Protein AF-A0A1H7A7K2-F1 (afdb_monomer_lite)

Structure (mmCIF, N/CA/C/O backbone):
data_AF-A0A1H7A7K2-F1
#
_entry.id   AF-A0A1H7A7K2-F1
#
loop_
_atom_site.group_PDB
_atom_site.id
_atom_site.type_symbol
_atom_site.label_atom_id
_atom_site.label_alt_id
_atom_site.label_comp_id
_atom_site.label_asym_id
_atom_site.label_entity_id
_atom_site.label_seq_id
_atom_site.pdbx_PDB_ins_code
_atom_site.Cartn_x
_atom_site.Cartn_y
_atom_site.Cartn_z
_atom_site.occupancy
_atom_site.B_iso_or_equiv
_atom_site.auth_seq_id
_atom_site.auth_comp_id
_atom_site.auth_asym_id
_atom_site.auth_atom_id
_atom_site.pdbx_PDB_model_num
ATOM 1 N N . MET A 1 1 ? -21.172 15.816 18.124 1.00 53.09 1 MET A N 1
ATOM 2 C CA . MET A 1 1 ? -19.773 15.431 18.446 1.00 53.09 1 MET A CA 1
ATOM 3 C C . MET A 1 1 ? -19.497 13.932 18.278 1.00 53.09 1 MET A C 1
ATOM 5 O O . MET A 1 1 ? -18.568 13.586 17.559 1.00 53.09 1 MET A O 1
ATOM 9 N N . GLN A 1 2 ? -20.314 13.024 18.830 1.00 60.66 2 GLN A N 1
ATOM 10 C CA . GLN A 1 2 ? -20.033 11.573 18.776 1.00 60.66 2 GLN A CA 1
ATOM 11 C C . GLN A 1 2 ? -19.926 10.951 17.367 1.00 60.66 2 GLN A C 1
ATOM 13 O O . GLN A 1 2 ? -19.174 10.000 17.160 1.00 60.66 2 GLN A O 1
ATOM 18 N N . ALA A 1 3 ? -20.656 11.476 16.379 1.00 65.62 3 ALA A N 1
ATOM 19 C CA . ALA A 1 3 ? -20.563 10.999 14.996 1.00 65.62 3 ALA A CA 1
ATOM 20 C C . ALA A 1 3 ? -19.229 11.378 14.324 1.00 65.62 3 ALA A C 1
ATOM 22 O O . ALA A 1 3 ? -18.687 10.594 13.547 1.00 65.62 3 ALA A O 1
ATOM 23 N N . VAL A 1 4 ? -18.681 12.551 14.656 1.00 69.38 4 VAL A N 1
ATOM 24 C CA . VAL A 1 4 ? -17.397 13.039 14.130 1.00 69.38 4 VAL A CA 1
ATOM 25 C C . VAL A 1 4 ? -16.246 12.274 14.774 1.00 69.38 4 VAL A C 1
ATOM 27 O O . VAL A 1 4 ? -15.376 11.792 14.059 1.00 69.38 4 VAL A O 1
ATOM 30 N N . ALA A 1 5 ? -16.307 12.040 16.089 1.00 67.69 5 ALA A N 1
ATOM 31 C CA . ALA A 1 5 ? -15.329 11.217 16.803 1.00 67.69 5 ALA A CA 1
ATOM 32 C C . ALA A 1 5 ? -15.258 9.780 16.249 1.00 67.69 5 ALA A C 1
ATOM 34 O O . ALA A 1 5 ? -14.172 9.252 16.025 1.00 67.69 5 ALA A O 1
ATOM 35 N N . ARG A 1 6 ? -16.407 9.164 15.924 1.00 69.00 6 ARG A N 1
ATOM 36 C CA . ARG A 1 6 ? -16.446 7.845 15.262 1.00 69.00 6 ARG A CA 1
ATOM 37 C C . ARG A 1 6 ? -15.837 7.853 13.859 1.00 69.00 6 ARG A C 1
ATOM 39 O O . ARG A 1 6 ? -15.187 6.881 13.480 1.00 69.00 6 ARG A O 1
ATOM 46 N N . LYS A 1 7 ? -16.048 8.921 13.082 1.00 69.56 7 LYS A N 1
ATOM 47 C CA . LYS A 1 7 ? -15.419 9.074 11.760 1.00 69.56 7 LYS A CA 1
ATOM 48 C C . LYS A 1 7 ? -13.906 9.269 11.890 1.00 69.56 7 LYS A C 1
ATOM 50 O O . LYS A 1 7 ? -13.166 8.563 11.218 1.00 69.56 7 LYS A O 1
ATOM 55 N N . ALA A 1 8 ? -13.459 10.137 12.794 1.00 72.50 8 ALA A N 1
ATOM 56 C CA . ALA A 1 8 ? -12.043 10.393 13.051 1.00 72.50 8 ALA A CA 1
ATOM 57 C C . ALA A 1 8 ? -11.307 9.135 13.534 1.00 72.50 8 ALA A C 1
ATOM 59 O O . ALA A 1 8 ? -10.241 8.819 13.022 1.00 72.50 8 ALA A O 1
ATOM 60 N N . CYS A 1 9 ? -11.911 8.356 14.436 1.00 73.06 9 CYS A N 1
ATOM 61 C CA . CYS A 1 9 ? -11.344 7.090 14.904 1.00 73.06 9 CYS A CA 1
ATOM 62 C C . CYS A 1 9 ? -11.215 6.054 13.772 1.00 73.06 9 CYS A C 1
ATOM 64 O O . CYS A 1 9 ? -10.199 5.374 13.674 1.00 73.06 9 CYS A O 1
ATOM 66 N N . ARG A 1 10 ? -12.194 5.973 12.857 1.00 68.81 10 ARG A N 1
ATOM 67 C CA . ARG A 1 10 ? -12.089 5.122 11.656 1.00 68.81 10 ARG A CA 1
ATOM 68 C C . ARG A 1 10 ? -10.966 5.552 10.721 1.00 68.81 10 ARG A C 1
ATOM 70 O O . ARG A 1 10 ? -10.281 4.687 10.190 1.00 68.81 10 ARG A O 1
ATOM 77 N N . VAL A 1 11 ? -10.803 6.857 10.513 1.00 72.94 11 VAL A N 1
ATOM 78 C CA . VAL A 1 11 ? -9.731 7.402 9.670 1.00 72.94 11 VAL A CA 1
ATOM 79 C C . VAL A 1 11 ? -8.372 7.142 10.312 1.00 72.94 11 VAL A C 1
ATOM 81 O O . VAL A 1 11 ? -7.487 6.639 9.638 1.00 72.94 11 VAL A O 1
ATOM 84 N N . LEU A 1 12 ? -8.225 7.383 11.617 1.00 74.75 12 LEU A N 1
ATOM 85 C CA . LEU A 1 12 ? -7.001 7.079 12.361 1.00 74.75 12 LEU A CA 1
ATOM 86 C C . LEU A 1 12 ? -6.657 5.589 12.317 1.00 74.75 12 LEU A C 1
ATOM 88 O O . LEU A 1 12 ? -5.513 5.261 12.052 1.00 7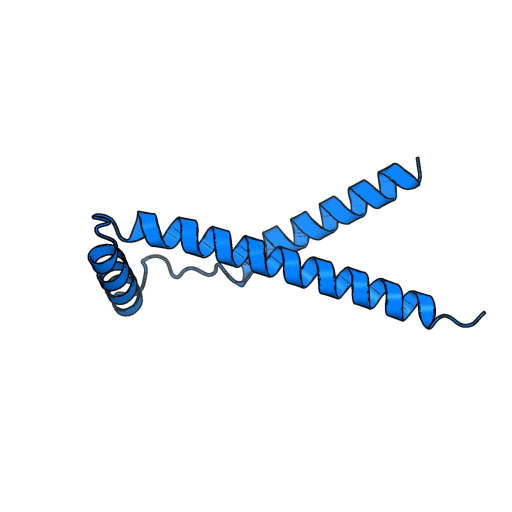4.75 12 LEU A O 1
ATOM 92 N N . LEU A 1 13 ? -7.631 4.692 12.499 1.00 74.69 13 LEU A N 1
ATOM 93 C CA . LEU A 1 13 ? -7.408 3.248 12.367 1.00 74.69 13 LEU A CA 1
ATOM 94 C C . LEU A 1 13 ? -6.991 2.850 10.949 1.00 74.69 13 LEU A C 1
ATOM 96 O O . LEU A 1 13 ? -6.124 2.002 10.776 1.00 74.69 13 LEU A O 1
ATOM 100 N N . PHE A 1 14 ? -7.602 3.450 9.926 1.00 73.06 14 PHE A N 1
ATOM 101 C CA . PHE A 1 14 ? -7.191 3.217 8.545 1.00 73.06 14 PHE A CA 1
ATOM 102 C C . PHE A 1 14 ? -5.756 3.700 8.307 1.00 73.06 14 PHE A C 1
ATOM 104 O O . PHE A 1 14 ? -4.962 2.971 7.723 1.00 73.06 14 PHE A O 1
ATOM 111 N N . LEU A 1 15 ? -5.411 4.886 8.813 1.00 71.75 15 LEU A N 1
ATOM 112 C CA . LEU A 1 15 ? -4.070 5.450 8.713 1.00 71.75 15 LEU A CA 1
ATOM 113 C C . LEU A 1 15 ? -3.041 4.603 9.464 1.00 71.75 15 LEU A C 1
ATOM 115 O O . LEU A 1 15 ? -2.010 4.299 8.891 1.00 71.75 15 LEU A O 1
ATOM 119 N N . THR A 1 16 ? -3.309 4.152 10.691 1.00 71.31 16 THR A N 1
ATOM 120 C CA . THR A 1 16 ? -2.353 3.321 11.443 1.00 71.31 16 THR A CA 1
ATOM 121 C C . THR A 1 16 ? -2.129 1.959 10.796 1.00 71.31 16 THR A C 1
ATOM 123 O O . THR A 1 16 ? -1.008 1.452 10.822 1.00 71.31 16 THR A O 1
ATOM 126 N N . LEU A 1 17 ? -3.162 1.371 10.185 1.00 67.56 17 LEU A N 1
ATOM 127 C CA . LEU A 1 17 ? -3.042 0.131 9.415 1.00 67.56 17 LEU A CA 1
ATOM 128 C C . LEU A 1 17 ? -2.278 0.338 8.112 1.00 67.56 17 LEU A C 1
ATOM 130 O O . LEU A 1 17 ? -1.426 -0.481 7.790 1.00 67.56 17 LEU A O 1
ATOM 134 N N . LEU A 1 18 ? -2.558 1.424 7.390 1.00 66.38 18 LEU A N 1
ATOM 135 C CA . LEU A 1 18 ? -1.827 1.798 6.183 1.00 66.38 18 LEU A CA 1
ATOM 136 C C . LEU A 1 18 ? -0.348 2.032 6.511 1.00 66.38 18 LEU A C 1
ATOM 138 O O . LEU A 1 18 ? 0.522 1.457 5.870 1.00 66.38 18 LEU A O 1
ATOM 142 N N . THR A 1 19 ? -0.060 2.790 7.570 1.00 64.88 19 THR A N 1
ATOM 143 C CA . THR A 1 19 ? 1.302 3.013 8.059 1.00 64.88 19 THR A CA 1
ATOM 144 C C . THR A 1 19 ? 1.948 1.709 8.522 1.00 64.88 19 THR A C 1
ATOM 146 O O . THR A 1 19 ? 3.114 1.492 8.234 1.00 64.88 19 THR A O 1
ATOM 149 N N . SER A 1 20 ? 1.222 0.800 9.183 1.00 66.06 20 SER A N 1
ATOM 150 C CA . SER A 1 20 ? 1.776 -0.509 9.565 1.00 66.06 20 SER A CA 1
ATOM 151 C C . SER A 1 20 ? 2.051 -1.399 8.356 1.00 66.06 20 SER A C 1
ATOM 153 O O . SER A 1 20 ? 3.055 -2.094 8.359 1.00 66.06 20 SER A O 1
ATOM 155 N N . ALA A 1 21 ? 1.216 -1.374 7.314 1.00 63.91 21 ALA A N 1
ATOM 156 C CA . ALA A 1 21 ? 1.490 -2.081 6.063 1.00 63.91 21 ALA A CA 1
ATOM 157 C C . ALA A 1 21 ? 2.773 -1.540 5.419 1.00 63.91 21 ALA A C 1
ATOM 159 O O . ALA A 1 21 ? 3.702 -2.301 5.164 1.00 63.91 21 ALA A O 1
ATOM 160 N N . VAL A 1 22 ? 2.884 -0.217 5.306 1.00 64.06 22 VAL A N 1
ATOM 161 C CA . VAL A 1 22 ? 4.091 0.444 4.797 1.00 64.06 22 VAL A CA 1
ATOM 162 C C . VAL A 1 22 ? 5.310 0.222 5.707 1.00 64.06 22 VAL A C 1
ATOM 164 O O . VAL A 1 22 ? 6.431 0.224 5.235 1.00 64.06 22 VAL A O 1
ATOM 167 N N . LEU A 1 23 ? 5.163 0.008 7.012 1.00 62.75 23 LEU A N 1
ATOM 168 C CA . LEU A 1 23 ? 6.323 -0.219 7.888 1.00 62.75 23 LEU A CA 1
ATOM 169 C C . LEU A 1 23 ? 6.729 -1.694 7.986 1.00 62.75 23 LEU A C 1
ATOM 171 O O . LEU A 1 23 ? 7.914 -1.987 8.111 1.00 62.75 23 LEU A O 1
ATOM 175 N N . PHE A 1 24 ? 5.769 -2.621 7.943 1.00 59.44 24 PHE A N 1
ATOM 176 C CA . PHE A 1 24 ? 6.018 -4.047 8.175 1.00 59.44 24 PHE A CA 1
ATOM 177 C C . PHE A 1 24 ? 6.067 -4.882 6.891 1.00 59.44 24 PHE A C 1
ATOM 179 O O . PHE A 1 24 ? 6.882 -5.797 6.821 1.00 59.44 24 PHE A O 1
ATOM 186 N N . LEU A 1 25 ? 5.250 -4.585 5.871 1.00 60.72 25 LEU A N 1
ATOM 187 C CA . LEU A 1 25 ? 5.342 -5.253 4.559 1.00 60.72 25 LEU A CA 1
ATOM 188 C C . LEU A 1 25 ? 6.417 -4.609 3.681 1.00 60.72 25 LEU A C 1
ATOM 190 O O . LEU A 1 25 ? 7.085 -5.300 2.919 1.00 60.72 25 LEU A O 1
ATOM 194 N N . HI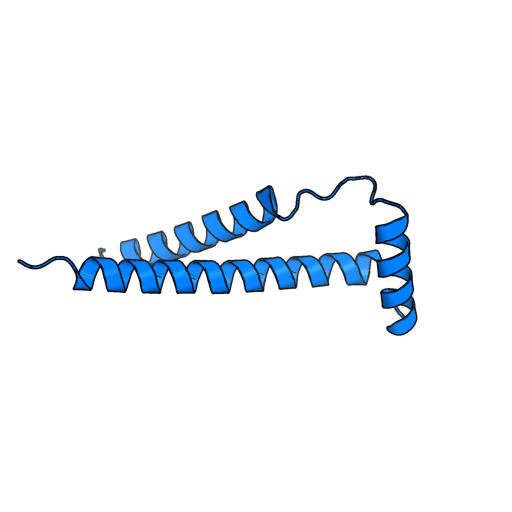S A 1 26 ? 6.629 -3.303 3.831 1.00 59.06 26 HIS A N 1
ATOM 195 C CA . HIS A 1 26 ? 7.629 -2.533 3.090 1.00 59.06 26 HIS A CA 1
ATOM 196 C C . HIS A 1 26 ? 9.009 -2.576 3.772 1.00 59.06 26 HIS A C 1
ATOM 198 O O . HIS A 1 26 ? 9.736 -1.585 3.831 1.00 59.06 26 HIS A O 1
ATOM 204 N N . THR A 1 27 ? 9.422 -3.741 4.276 1.00 57.69 27 THR A N 1
ATOM 205 C CA . THR A 1 27 ? 10.844 -3.981 4.557 1.00 57.69 27 THR A CA 1
ATOM 206 C C . THR A 1 27 ? 11.536 -4.253 3.231 1.00 57.69 27 THR A C 1
ATOM 208 O O . THR A 1 27 ? 11.849 -5.385 2.880 1.00 57.69 27 THR A O 1
ATOM 211 N N . TYR A 1 28 ? 11.710 -3.193 2.443 1.00 61.75 28 TYR A N 1
ATOM 212 C CA . TYR A 1 28 ? 12.461 -3.270 1.208 1.00 61.75 28 TYR A CA 1
ATOM 213 C C . TYR A 1 28 ? 13.943 -3.409 1.553 1.00 61.75 28 TYR A C 1
ATOM 215 O O . TYR A 1 28 ? 14.509 -2.469 2.122 1.00 61.75 28 TYR A O 1
ATOM 223 N N . PRO A 1 29 ? 14.596 -4.544 1.253 1.00 66.75 29 PRO A N 1
ATOM 224 C CA . PRO A 1 29 ? 16.043 -4.589 1.330 1.00 66.75 29 PRO A CA 1
ATOM 225 C C . PRO A 1 29 ? 16.577 -3.562 0.331 1.00 66.75 29 PRO A C 1
ATOM 227 O O . PRO A 1 29 ? 16.385 -3.704 -0.875 1.00 66.75 29 PRO A O 1
ATOM 230 N N . TYR A 1 30 ? 17.179 -2.490 0.847 1.00 64.12 30 TYR A N 1
ATOM 231 C CA . TYR A 1 30 ? 17.903 -1.519 0.043 1.00 64.12 30 TYR A CA 1
ATOM 232 C C . TYR A 1 30 ? 19.405 -1.710 0.286 1.00 64.12 30 TYR A C 1
ATOM 234 O O . TYR A 1 30 ? 19.843 -1.599 1.435 1.00 64.12 30 TYR A O 1
ATOM 242 N N . PRO A 1 31 ? 20.202 -1.989 -0.759 1.00 70.56 31 PRO A N 1
ATOM 243 C CA . PRO A 1 31 ? 19.823 -2.049 -2.177 1.00 70.56 31 PRO A CA 1
ATOM 244 C C . PRO A 1 31 ? 18.971 -3.282 -2.541 1.00 70.56 31 PRO A C 1
ATOM 246 O O . PRO A 1 31 ? 19.113 -4.339 -1.924 1.00 70.56 31 PRO A O 1
ATOM 249 N N . MET A 1 32 ? 18.105 -3.135 -3.558 1.00 80.62 32 MET A N 1
ATOM 250 C CA . MET A 1 32 ? 17.236 -4.218 -4.045 1.00 80.62 32 MET A CA 1
ATOM 251 C C . MET A 1 32 ? 18.090 -5.441 -4.438 1.00 80.62 32 MET A C 1
ATOM 253 O O . MET A 1 32 ? 19.052 -5.282 -5.194 1.00 80.62 32 MET A O 1
ATOM 257 N N . PRO A 1 33 ? 17.756 -6.662 -3.982 1.00 85.88 33 PRO A N 1
ATOM 258 C CA . PRO A 1 33 ? 18.442 -7.877 -4.395 1.00 85.88 33 PRO A CA 1
ATOM 259 C C . PRO A 1 33 ? 18.398 -8.060 -5.915 1.00 85.88 33 PRO A C 1
ATOM 261 O O . PRO A 1 33 ? 17.349 -7.883 -6.535 1.00 85.88 33 PRO A O 1
ATOM 264 N N . PHE A 1 34 ? 19.513 -8.493 -6.510 1.00 84.50 34 PHE A N 1
ATOM 265 C CA . PHE A 1 34 ? 19.646 -8.649 -7.966 1.00 84.50 34 PHE A CA 1
ATOM 266 C C . PHE A 1 34 ? 18.549 -9.513 -8.600 1.00 84.50 34 PHE A C 1
ATOM 268 O O . PHE A 1 34 ? 18.001 -9.131 -9.627 1.00 84.50 34 PHE A O 1
ATOM 275 N N . AL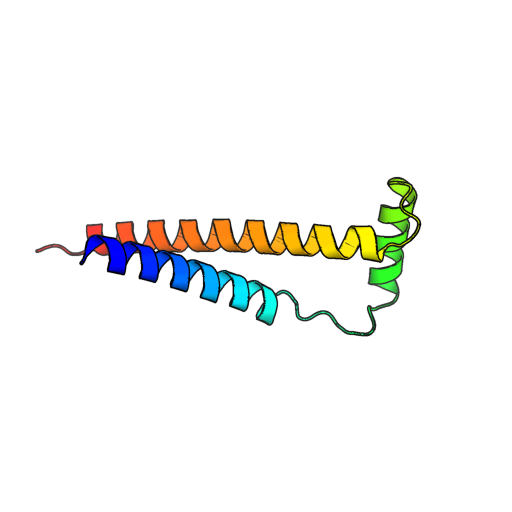A A 1 35 ? 18.168 -10.625 -7.965 1.00 84.56 35 ALA A N 1
ATOM 276 C CA . ALA A 1 35 ? 17.103 -11.496 -8.470 1.00 84.56 35 ALA A CA 1
ATOM 277 C C . ALA A 1 35 ? 15.733 -10.791 -8.526 1.00 84.56 35 ALA A C 1
ATOM 279 O O . ALA A 1 35 ? 14.943 -11.010 -9.442 1.00 84.56 35 ALA A O 1
ATOM 280 N N . GLN A 1 36 ? 15.448 -9.919 -7.553 1.00 82.50 36 GLN A N 1
ATOM 281 C CA . GLN A 1 36 ? 14.220 -9.128 -7.538 1.00 82.50 36 GLN A CA 1
ATOM 282 C C . GLN A 1 36 ? 14.274 -8.034 -8.612 1.00 82.50 36 GLN A C 1
ATOM 284 O O . GLN A 1 36 ? 13.279 -7.802 -9.296 1.00 82.50 36 GLN A O 1
ATOM 289 N N . LEU A 1 37 ? 15.441 -7.416 -8.813 1.00 85.75 37 LEU A N 1
ATOM 290 C CA . LEU A 1 37 ? 15.647 -6.401 -9.846 1.00 85.75 37 LEU A CA 1
ATOM 291 C C . LEU A 1 37 ? 15.456 -6.973 -11.253 1.00 85.75 37 LEU A C 1
ATOM 293 O O . LEU A 1 37 ? 14.776 -6.357 -12.068 1.00 85.75 37 LEU A O 1
ATOM 297 N N . GLU A 1 38 ? 15.989 -8.166 -11.518 1.00 88.94 38 GLU A N 1
ATOM 298 C CA . GLU A 1 38 ? 15.821 -8.869 -12.795 1.00 88.94 38 GLU A CA 1
ATOM 299 C C . GLU A 1 38 ? 14.345 -9.127 -13.112 1.00 88.94 38 GLU A C 1
ATOM 301 O O . GLU A 1 38 ? 13.888 -8.859 -14.223 1.00 88.94 38 GLU A O 1
ATOM 306 N N . TYR A 1 39 ? 13.574 -9.573 -12.116 1.00 88.06 39 TYR A N 1
ATOM 307 C CA . TYR A 1 39 ? 12.138 -9.791 -12.265 1.00 88.06 39 TYR A CA 1
ATOM 308 C C . TYR A 1 39 ? 11.400 -8.504 -12.659 1.00 88.06 39 TYR A C 1
ATOM 310 O O . TYR A 1 39 ? 10.634 -8.491 -13.628 1.00 88.06 39 TYR A O 1
ATOM 318 N N . TRP A 1 40 ? 11.653 -7.400 -11.947 1.00 87.25 40 TRP A N 1
ATOM 319 C CA . TRP A 1 40 ? 11.030 -6.112 -12.262 1.00 87.25 40 TRP A CA 1
ATOM 320 C C . TRP A 1 40 ? 11.496 -5.552 -13.601 1.00 87.25 40 TRP A C 1
ATOM 322 O O . TRP A 1 40 ? 10.700 -4.939 -14.305 1.00 87.25 40 TRP A O 1
ATOM 332 N N . MET A 1 41 ? 12.745 -5.803 -13.989 1.00 88.38 41 MET A N 1
ATOM 333 C CA . MET A 1 41 ? 13.282 -5.400 -15.284 1.00 88.38 41 MET A CA 1
ATOM 334 C C . MET A 1 41 ? 12.641 -6.181 -16.434 1.00 88.38 41 MET A C 1
ATOM 336 O O . MET A 1 41 ? 12.258 -5.581 -17.436 1.00 88.38 41 MET A O 1
ATOM 340 N N . HIS A 1 42 ? 12.424 -7.490 -16.281 1.00 89.38 42 HIS A N 1
ATOM 341 C CA . HIS A 1 42 ? 11.663 -8.284 -17.247 1.00 89.38 42 HIS A CA 1
ATOM 342 C C . HIS A 1 42 ? 10.212 -7.809 -17.374 1.00 89.38 42 HIS A C 1
ATOM 344 O O . HIS A 1 42 ? 9.723 -7.634 -18.491 1.00 89.38 42 HIS A O 1
ATOM 350 N N . ALA A 1 43 ? 9.537 -7.556 -16.251 1.00 87.44 43 ALA A N 1
ATOM 351 C CA . ALA A 1 43 ? 8.168 -7.047 -16.250 1.00 87.44 43 ALA A CA 1
ATOM 352 C C . ALA A 1 43 ? 8.070 -5.648 -16.886 1.00 87.44 43 ALA A C 1
ATOM 354 O O . ALA A 1 43 ? 7.163 -5.386 -17.676 1.00 87.44 43 ALA A O 1
ATOM 355 N N . ALA A 1 44 ? 9.024 -4.763 -16.589 1.00 88.31 44 ALA A N 1
ATOM 356 C CA . ALA A 1 44 ? 9.097 -3.425 -17.164 1.00 88.31 44 ALA A CA 1
ATOM 357 C C . ALA A 1 44 ? 9.362 -3.467 -18.673 1.00 88.31 44 ALA A C 1
ATOM 359 O O . ALA A 1 44 ? 8.657 -2.797 -19.423 1.00 88.31 44 ALA A O 1
ATOM 360 N N . ASN A 1 45 ? 10.280 -4.323 -19.132 1.00 89.31 45 ASN A N 1
ATOM 361 C CA . ASN A 1 45 ? 10.538 -4.531 -20.558 1.00 89.31 45 ASN A CA 1
ATOM 362 C C . ASN A 1 45 ? 9.301 -5.045 -21.303 1.00 89.31 45 ASN A C 1
ATOM 364 O O . ASN A 1 45 ? 9.009 -4.562 -22.395 1.00 89.31 45 ASN A O 1
ATOM 368 N N . LEU A 1 46 ? 8.536 -5.968 -20.707 1.00 90.00 46 LEU A N 1
ATOM 369 C CA . LEU A 1 46 ? 7.279 -6.455 -21.288 1.00 90.00 46 LEU A CA 1
ATOM 370 C C . LEU A 1 46 ? 6.248 -5.325 -21.467 1.00 90.00 46 LEU A C 1
ATOM 372 O O . LEU A 1 46 ? 5.476 -5.325 -22.421 1.00 90.00 46 LEU A O 1
ATOM 376 N N . LEU A 1 47 ? 6.246 -4.358 -20.547 1.00 87.00 47 LEU A N 1
ATOM 377 C CA . LEU A 1 47 ? 5.355 -3.197 -20.551 1.00 87.00 47 LEU A CA 1
ATOM 378 C C . LEU A 1 47 ? 5.927 -1.990 -21.317 1.00 87.00 47 LEU A C 1
ATOM 380 O O . LEU A 1 47 ? 5.270 -0.953 -21.385 1.00 87.00 47 LEU A O 1
ATOM 384 N N . GLY A 1 48 ? 7.132 -2.102 -21.889 1.00 89.19 48 GLY A N 1
ATOM 385 C CA . GLY A 1 48 ? 7.810 -1.008 -22.593 1.00 89.19 48 GLY A CA 1
ATOM 386 C C . GLY A 1 48 ? 8.294 0.129 -21.682 1.00 89.19 48 GLY A C 1
ATOM 387 O O . GLY A 1 48 ? 8.476 1.254 -22.142 1.00 89.19 48 GLY A O 1
ATOM 388 N N . ILE A 1 49 ? 8.483 -0.134 -20.388 1.00 87.50 49 ILE A N 1
ATOM 389 C CA . ILE A 1 49 ? 8.913 0.846 -19.387 1.00 87.50 49 ILE A CA 1
ATOM 390 C C . ILE A 1 49 ? 10.435 0.764 -19.230 1.00 87.50 49 ILE A C 1
ATOM 392 O O . ILE A 1 49 ? 10.967 -0.266 -18.828 1.00 87.50 49 ILE A O 1
ATOM 396 N N . SER A 1 50 ? 11.142 1.865 -19.499 1.00 82.94 50 SER A N 1
ATOM 397 C CA . SER A 1 50 ? 12.614 1.890 -19.477 1.00 82.94 50 SER A CA 1
ATOM 398 C C . SER A 1 50 ? 13.235 1.782 -18.081 1.00 82.94 50 SER A C 1
ATOM 400 O O . SER A 1 50 ? 14.368 1.330 -17.962 1.00 82.94 50 SER A O 1
ATOM 402 N N . ASN A 1 51 ? 12.527 2.213 -17.031 1.00 81.81 51 ASN A N 1
ATOM 403 C CA . ASN A 1 51 ? 13.010 2.130 -15.653 1.00 81.81 51 ASN A CA 1
ATOM 404 C C . ASN A 1 51 ? 12.112 1.180 -14.835 1.00 81.81 51 ASN A C 1
ATOM 406 O O . ASN A 1 51 ? 10.941 1.511 -14.628 1.00 81.81 51 ASN A O 1
ATOM 410 N N . PRO A 1 52 ? 12.626 0.037 -14.338 1.00 82.06 52 PRO A N 1
ATOM 411 C CA . PRO A 1 52 ? 11.842 -0.903 -13.537 1.00 82.06 52 PRO A CA 1
ATOM 412 C C . PRO A 1 52 ? 11.274 -0.287 -12.257 1.00 82.06 52 PRO A C 1
ATOM 414 O O . PRO A 1 52 ? 10.210 -0.704 -11.798 1.00 82.06 52 PRO A O 1
ATOM 417 N N . GLU A 1 53 ? 11.913 0.748 -11.713 1.00 82.19 53 GLU A N 1
ATOM 418 C CA . GLU A 1 53 ? 11.416 1.468 -10.539 1.00 82.19 53 GLU A CA 1
ATOM 419 C C . GLU A 1 53 ? 10.066 2.149 -10.800 1.00 82.19 53 GLU A C 1
ATOM 421 O O . GLU A 1 53 ? 9.194 2.158 -9.929 1.00 82.19 53 GLU A O 1
ATOM 426 N N . ASN A 1 54 ? 9.843 2.630 -12.029 1.00 84.94 54 ASN A N 1
ATOM 427 C CA . ASN A 1 54 ? 8.581 3.256 -12.432 1.00 84.94 54 ASN A CA 1
ATOM 428 C C . ASN A 1 54 ? 7.414 2.260 -12.480 1.00 84.94 54 ASN A C 1
ATOM 430 O O . ASN A 1 54 ? 6.261 2.680 -12.492 1.00 84.94 54 ASN A O 1
ATOM 434 N N . LEU A 1 55 ? 7.695 0.955 -12.510 1.00 85.00 55 LEU A N 1
ATOM 435 C CA . LEU A 1 55 ? 6.692 -0.101 -12.378 1.00 85.00 55 LEU A CA 1
ATOM 436 C C . LEU A 1 55 ? 6.592 -0.595 -10.930 1.00 85.00 55 LEU A C 1
ATOM 438 O O . LEU A 1 55 ? 5.493 -0.814 -10.417 1.00 85.00 55 LEU A O 1
ATOM 442 N N . TYR A 1 56 ? 7.738 -0.741 -10.270 1.00 83.25 56 TYR A N 1
ATOM 443 C CA . TYR A 1 56 ? 7.852 -1.219 -8.899 1.00 83.25 56 TYR A CA 1
ATOM 444 C C . TYR A 1 56 ? 7.090 -0.332 -7.903 1.00 83.25 56 TYR A C 1
ATOM 446 O O . TYR A 1 56 ? 6.211 -0.826 -7.193 1.00 83.25 56 TYR A O 1
ATOM 454 N N . PHE A 1 57 ? 7.382 0.976 -7.868 1.00 82.25 57 PHE A N 1
ATOM 455 C CA . PHE A 1 57 ? 6.806 1.880 -6.865 1.00 82.25 57 PHE A CA 1
ATOM 456 C C . PHE A 1 57 ? 5.272 1.954 -6.942 1.00 82.25 57 PHE A C 1
ATOM 458 O O . PHE A 1 57 ? 4.627 1.741 -5.912 1.00 82.25 57 PHE A O 1
ATOM 465 N N . PRO A 1 58 ? 4.647 2.163 -8.122 1.00 84.88 58 PRO A N 1
ATOM 466 C CA . PRO A 1 58 ? 3.189 2.173 -8.219 1.00 84.88 58 PRO A CA 1
ATOM 467 C C . PRO A 1 58 ? 2.558 0.827 -7.866 1.00 84.88 58 PRO A C 1
ATOM 469 O O . PRO A 1 58 ? 1.494 0.795 -7.248 1.00 84.88 58 PRO A O 1
ATOM 472 N N . THR A 1 59 ? 3.209 -0.285 -8.229 1.00 84.50 59 THR A N 1
ATOM 473 C CA . THR A 1 59 ? 2.708 -1.626 -7.900 1.00 84.50 59 THR A CA 1
ATOM 474 C C . THR A 1 59 ? 2.683 -1.839 -6.392 1.00 84.50 59 THR A C 1
ATOM 476 O O . THR A 1 59 ? 1.674 -2.294 -5.856 1.00 84.50 59 THR A O 1
ATOM 479 N N . MET A 1 60 ? 3.749 -1.453 -5.691 1.00 81.31 60 MET A N 1
ATOM 480 C CA . MET A 1 60 ? 3.791 -1.556 -4.235 1.00 81.31 60 MET A CA 1
ATOM 481 C C . MET A 1 60 ? 2.774 -0.638 -3.558 1.00 81.31 60 MET A C 1
ATOM 483 O O . MET A 1 60 ? 2.051 -1.092 -2.676 1.00 81.31 60 MET A O 1
ATOM 487 N N . TRP A 1 61 ? 2.615 0.603 -4.026 1.00 80.31 61 TRP A N 1
ATOM 488 C CA . TRP A 1 61 ? 1.566 1.495 -3.516 1.00 80.31 61 TRP A CA 1
ATOM 489 C C . TRP A 1 61 ? 0.161 0.917 -3.701 1.00 80.31 61 TRP A C 1
ATOM 491 O O . TRP A 1 61 ? -0.694 1.059 -2.825 1.00 80.31 61 TRP A O 1
ATOM 501 N N . LEU A 1 62 ? -0.086 0.242 -4.826 1.00 82.75 62 LEU A N 1
ATOM 502 C CA . LEU A 1 62 ? -1.359 -0.420 -5.079 1.00 82.75 62 LEU A CA 1
ATOM 503 C C . LEU A 1 62 ? -1.577 -1.603 -4.125 1.00 82.75 62 LEU A C 1
ATOM 505 O O . LEU A 1 62 ? -2.675 -1.753 -3.588 1.00 82.75 62 LEU A O 1
ATOM 509 N N . ILE A 1 63 ? -0.546 -2.418 -3.886 1.00 79.12 63 ILE A N 1
ATOM 510 C CA . ILE A 1 63 ? -0.597 -3.530 -2.927 1.00 79.12 63 ILE A CA 1
ATOM 511 C C . ILE A 1 63 ? -0.890 -3.004 -1.519 1.00 79.12 63 ILE A C 1
ATOM 513 O O . ILE A 1 63 ? -1.802 -3.514 -0.865 1.00 79.12 63 ILE A O 1
ATOM 517 N N . ASP A 1 64 ? -0.192 -1.955 -1.083 1.00 74.25 64 ASP A N 1
ATOM 518 C CA . ASP A 1 64 ? -0.393 -1.332 0.228 1.00 74.25 64 ASP A CA 1
ATOM 519 C C . ASP A 1 64 ? -1.827 -0.804 0.381 1.00 74.25 64 ASP A C 1
ATOM 521 O O . ASP A 1 64 ? -2.483 -1.027 1.405 1.00 74.25 64 ASP A O 1
ATOM 525 N N . LEU A 1 65 ? -2.369 -0.177 -0.668 1.00 76.81 65 LEU A N 1
ATOM 526 C CA . LEU A 1 65 ? -3.753 0.293 -0.693 1.00 76.81 65 LEU A CA 1
ATOM 527 C C . LEU A 1 65 ? -4.752 -0.869 -0.568 1.00 76.81 65 LEU A C 1
ATOM 529 O O . LEU A 1 65 ? -5.694 -0.799 0.229 1.00 76.81 65 LEU A O 1
ATOM 533 N N . VAL A 1 66 ? -4.558 -1.949 -1.329 1.00 77.50 66 VAL A N 1
ATOM 534 C CA . VAL A 1 66 ? -5.422 -3.140 -1.279 1.00 77.50 66 VAL A CA 1
ATOM 535 C C . VAL A 1 66 ? -5.355 -3.799 0.101 1.00 77.50 66 VAL A C 1
ATOM 537 O O . VAL A 1 66 ? -6.400 -4.115 0.682 1.00 77.50 66 VAL A O 1
ATOM 540 N N . ALA A 1 67 ? -4.153 -3.954 0.659 1.00 73.12 67 ALA A N 1
ATOM 541 C CA . ALA A 1 67 ? 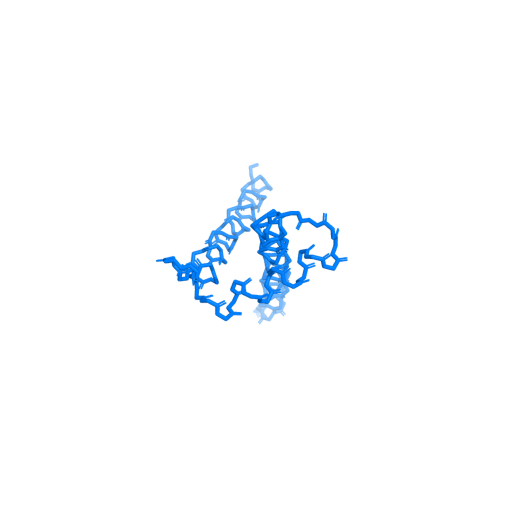-3.937 -4.508 1.989 1.00 73.12 67 ALA A CA 1
ATOM 542 C C . ALA A 1 67 ? -4.662 -3.680 3.063 1.00 73.12 67 ALA A C 1
ATOM 544 O O . ALA A 1 67 ? -5.407 -4.237 3.877 1.00 73.12 67 ALA A O 1
ATOM 545 N N . ALA A 1 68 ? -4.542 -2.349 3.012 1.00 73.12 68 ALA A N 1
ATOM 546 C CA . ALA A 1 68 ? -5.232 -1.443 3.928 1.00 73.12 68 ALA A CA 1
ATOM 547 C C . ALA A 1 68 ? -6.764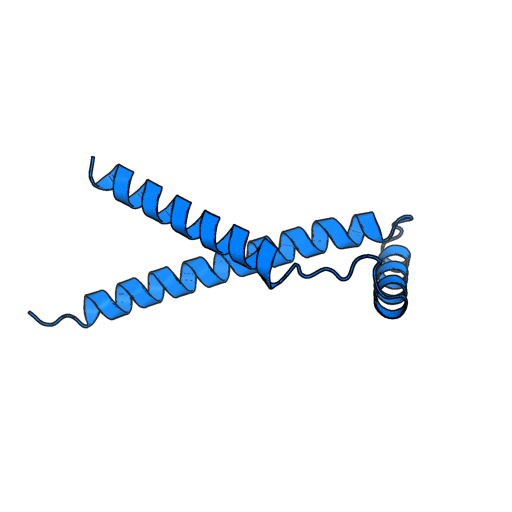 -1.572 3.837 1.00 73.12 68 ALA A C 1
ATOM 549 O O . ALA A 1 68 ? -7.453 -1.633 4.862 1.00 73.12 68 ALA A O 1
ATOM 550 N N . VAL A 1 69 ? -7.322 -1.681 2.624 1.00 74.81 69 VAL A N 1
ATOM 551 C CA . VAL A 1 69 ? -8.769 -1.877 2.416 1.00 74.81 69 VAL A CA 1
ATOM 552 C C . VAL A 1 69 ? -9.252 -3.203 3.013 1.00 74.81 69 VAL A C 1
ATOM 554 O O . VAL A 1 69 ? -10.304 -3.239 3.666 1.00 74.81 69 VAL A O 1
ATOM 557 N N . ILE A 1 70 ? -8.508 -4.295 2.812 1.00 73.38 70 ILE A N 1
ATOM 558 C CA . ILE A 1 70 ? -8.853 -5.614 3.360 1.00 73.38 70 ILE A CA 1
ATOM 559 C C . ILE A 1 70 ? -8.803 -5.580 4.889 1.00 73.38 70 ILE A C 1
ATOM 561 O O . ILE A 1 70 ? -9.790 -5.952 5.533 1.00 73.38 70 ILE A O 1
ATOM 565 N N . ALA A 1 71 ? -7.712 -5.077 5.470 1.00 70.06 71 ALA A N 1
ATOM 566 C CA . ALA A 1 71 ? -7.542 -4.978 6.917 1.00 70.06 71 ALA A CA 1
ATOM 567 C C . ALA A 1 71 ? -8.677 -4.169 7.565 1.00 70.06 71 ALA A C 1
ATOM 569 O O . ALA A 1 71 ? -9.321 -4.627 8.514 1.00 70.06 71 ALA A O 1
ATOM 570 N N . TYR A 1 72 ? -9.018 -3.015 6.984 1.00 71.81 72 TYR A N 1
ATOM 571 C CA . TYR A 1 72 ? -10.137 -2.189 7.434 1.00 71.81 72 TYR A CA 1
ATOM 572 C C . TYR A 1 72 ? -11.476 -2.942 7.412 1.00 71.81 72 TYR A C 1
ATOM 574 O O . TYR A 1 72 ? -12.250 -2.898 8.377 1.00 71.81 72 TYR A O 1
ATOM 582 N N . ARG A 1 73 ? -11.762 -3.685 6.333 1.00 73.00 73 ARG A N 1
ATOM 583 C CA . ARG A 1 73 ? -12.989 -4.493 6.227 1.00 73.00 73 ARG A CA 1
ATOM 584 C C . ARG A 1 73 ? -13.039 -5.609 7.267 1.00 73.00 73 ARG A C 1
ATOM 586 O O . ARG A 1 73 ? -14.116 -5.848 7.823 1.00 73.00 73 ARG A O 1
ATOM 593 N N . VAL A 1 74 ? -11.915 -6.281 7.524 1.00 73.12 74 VAL A N 1
ATOM 594 C CA . VAL A 1 74 ? -11.805 -7.346 8.534 1.00 73.12 74 VAL A CA 1
ATOM 595 C C . VAL A 1 74 ? -12.096 -6.785 9.919 1.00 73.12 74 VAL A C 1
ATOM 597 O O . VAL A 1 74 ? -12.964 -7.316 10.609 1.00 73.12 74 VAL A O 1
ATOM 600 N N . ILE A 1 75 ? -11.477 -5.663 10.286 1.00 73.38 75 ILE A N 1
ATOM 601 C CA . ILE A 1 75 ? -11.671 -5.030 11.596 1.00 73.38 75 ILE A CA 1
ATOM 602 C C . ILE A 1 75 ? -13.119 -4.582 11.787 1.00 73.38 75 ILE A C 1
ATOM 604 O O . ILE A 1 75 ? -13.720 -4.880 12.816 1.00 73.38 75 ILE A O 1
ATOM 608 N N . ILE A 1 76 ? -13.743 -3.948 10.788 1.00 75.88 76 ILE A N 1
ATOM 609 C CA . ILE A 1 76 ? -15.163 -3.570 10.884 1.00 75.88 76 ILE A CA 1
ATOM 610 C C . ILE A 1 76 ? -16.074 -4.793 11.003 1.00 75.88 76 ILE A C 1
ATOM 612 O O . ILE A 1 76 ? -17.079 -4.752 11.720 1.00 75.88 76 ILE A O 1
ATOM 616 N N . ARG A 1 77 ? -15.783 -5.881 10.280 1.00 74.56 77 ARG A N 1
ATOM 617 C CA . ARG A 1 77 ? -16.540 -7.132 10.421 1.00 74.56 77 ARG A CA 1
ATOM 618 C C . ARG A 1 77 ? -16.361 -7.734 11.809 1.00 74.56 77 ARG A C 1
ATOM 620 O O . ARG A 1 77 ? -17.358 -8.149 12.391 1.00 74.56 77 ARG A O 1
ATOM 627 N N . LEU A 1 78 ? -15.139 -7.754 12.328 1.00 72.19 78 LEU A N 1
ATOM 628 C CA . LEU A 1 78 ? -14.829 -8.277 13.651 1.00 72.19 78 LEU A CA 1
ATOM 629 C C . LEU A 1 78 ? -15.535 -7.459 14.733 1.00 72.19 78 LEU A C 1
ATOM 631 O O . LEU A 1 78 ? -16.247 -8.028 15.549 1.00 72.19 78 LEU A O 1
ATOM 635 N N . PHE A 1 79 ? -15.460 -6.131 14.660 1.00 78.50 79 PHE A N 1
ATOM 636 C CA . PHE A 1 79 ? -16.130 -5.238 15.602 1.00 78.50 79 PHE A CA 1
ATOM 637 C C . PHE A 1 79 ? -17.655 -5.425 15.595 1.00 78.50 79 PHE A C 1
ATOM 639 O O . PHE A 1 79 ? -18.285 -5.465 16.647 1.00 78.50 79 PHE A O 1
ATOM 646 N N . ARG A 1 80 ? -18.265 -5.609 14.413 1.00 75.56 80 ARG A N 1
ATOM 647 C CA . ARG A 1 80 ? -19.698 -5.942 14.313 1.00 75.56 80 ARG A CA 1
ATOM 648 C C . ARG A 1 80 ? -20.031 -7.304 14.919 1.00 75.56 80 ARG A C 1
ATOM 650 O O . ARG A 1 80 ? -21.068 -7.425 15.555 1.00 75.56 80 ARG A O 1
ATOM 657 N N . ARG A 1 81 ? -19.181 -8.316 14.719 1.00 76.19 81 ARG A N 1
ATOM 658 C CA . ARG A 1 81 ? -19.382 -9.658 15.289 1.00 76.19 81 ARG A CA 1
ATOM 659 C C . ARG A 1 81 ? -19.228 -9.669 16.805 1.00 76.19 81 ARG A C 1
ATOM 661 O O . ARG A 1 81 ? -20.028 -10.315 17.463 1.00 76.19 81 ARG A O 1
ATOM 668 N N . LEU A 1 82 ? -18.242 -8.951 17.339 1.00 74.69 82 LEU A N 1
ATOM 669 C CA . LEU A 1 82 ? -18.031 -8.818 18.780 1.00 74.69 82 LEU A CA 1
ATOM 670 C C . LEU A 1 82 ? -19.211 -8.100 19.439 1.00 74.69 82 LEU A C 1
ATOM 672 O O . LEU A 1 82 ? -19.769 -8.615 20.396 1.00 74.69 82 LEU A O 1
ATOM 676 N N . ARG A 1 83 ? -19.685 -6.995 18.852 1.00 69.75 83 ARG A N 1
ATOM 677 C CA . ARG A 1 83 ? -20.852 -6.263 19.366 1.00 69.75 83 ARG A CA 1
ATOM 678 C C . ARG A 1 83 ? -22.170 -7.038 19.252 1.00 69.75 83 ARG A C 1
ATOM 680 O O . ARG A 1 83 ? -23.076 -6.816 20.036 1.00 69.75 83 ARG A O 1
ATOM 687 N N . ALA A 1 84 ? -22.291 -7.944 18.282 1.00 68.69 84 ALA A N 1
ATOM 688 C CA . ALA A 1 84 ? -23.430 -8.861 18.184 1.00 68.69 84 ALA A CA 1
ATOM 689 C C . ALA A 1 84 ? -23.332 -10.053 19.157 1.00 68.69 84 ALA A C 1
ATOM 691 O O . ALA A 1 84 ? -24.287 -10.813 19.283 1.00 68.69 84 ALA A O 1
ATOM 692 N N . ARG A 1 85 ? -22.171 -10.246 19.797 1.00 59.81 85 ARG A N 1
ATOM 693 C CA . ARG A 1 85 ? -21.902 -11.305 20.773 1.00 59.81 85 ARG A CA 1
ATOM 694 C C . ARG A 1 85 ? -21.844 -10.813 22.213 1.00 59.81 85 ARG A C 1
ATOM 696 O O . ARG A 1 85 ? -21.575 -11.646 23.062 1.00 59.81 85 ARG A O 1
ATOM 703 N N . GLU A 1 86 ? -22.093 -9.535 22.491 1.00 51.50 86 GLU A N 1
ATOM 704 C CA . GLU A 1 86 ? -22.447 -9.073 23.837 1.00 51.50 86 GLU A CA 1
ATOM 705 C C . GLU A 1 86 ? -23.939 -9.382 24.045 1.00 51.50 86 GLU A C 1
ATOM 707 O O . GLU A 1 86 ? -24.778 -8.685 23.466 1.00 51.50 86 GLU A O 1
ATOM 712 N N . PRO A 1 87 ? -24.309 -10.445 24.787 1.00 51.62 87 PRO A N 1
ATOM 713 C CA . PRO A 1 87 ? -25.658 -10.559 25.307 1.00 51.62 87 PRO A CA 1
ATOM 714 C C . PRO A 1 87 ? -25.767 -9.559 26.465 1.00 51.62 87 PRO A C 1
ATOM 716 O O . PRO A 1 87 ? -24.809 -9.363 27.215 1.00 51.62 87 PRO A O 1
ATOM 719 N N . HIS A 1 88 ? -26.917 -8.902 26.572 1.00 46.09 88 HIS A N 1
ATOM 720 C CA . HIS A 1 88 ? -27.292 -8.205 27.799 1.00 46.09 88 HIS A CA 1
ATOM 721 C C . HIS A 1 88 ? -27.256 -9.146 29.005 1.00 46.09 88 HIS A C 1
ATOM 723 O O . HIS A 1 88 ? -27.627 -10.330 28.825 1.00 46.09 88 HIS A O 1
#

pLDDT: mean 74.37, std 10.06,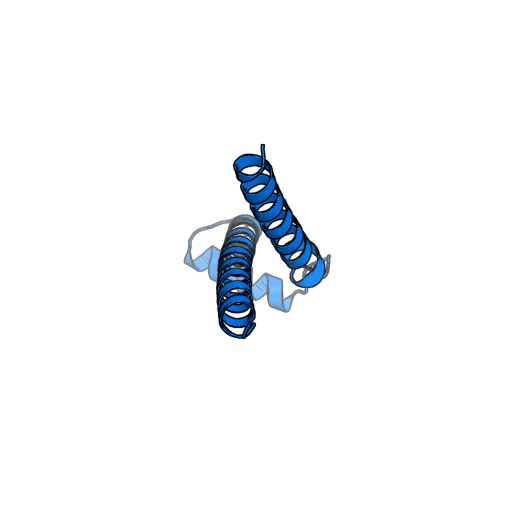 range [46.09, 90.0]

Secondary structure (DSSP, 8-state):
-HHHHHHHHHHHHHHHHHHHHHHHT----SSPPHHHHHHHHHHHHHTT-S-THHHHHHHHHHHHHHHHHHHHHHHHHHHHHHHTT---

Radius of gyration: 18.84 Å; chains: 1; bounding box: 47×27×50 Å

Sequence (88 aa):
MQAVARKACRVLLFLTLLTSAVLFLHTYPYPMPFAQLEYWMHAANLLGISNPENLYFPTMWLIDLVAAVIAYRVIIRLFRRLRAREPH

Foldseek 3Di:
DVVVVVVVVLVVLLVVLLVCCCVPVVPQPPVHDPVVLVVLCVVCVVVVHPDSVVVVPVVSVVVSVVSSVVVSVVVVVVVVVVVVPDDD